Protein AF-A0A3B9XG10-F1 (afdb_monomer)

Mean predicted aligned error: 3.98 Å

Solvent-accessible surface area (backbone atoms only — not comparable to full-atom values): 8524 Å² total; per-residue (Å²): 134,93,74,54,72,66,58,52,51,75,68,26,67,68,54,54,48,49,50,50,50,55,39,51,52,56,42,61,73,16,66,81,44,79,60,75,44,70,68,37,80,90,28,43,64,61,37,55,49,51,52,52,51,45,19,61,77,70,73,48,65,68,95,56,102,75,54,67,68,88,48,22,30,43,57,23,36,33,29,57,26,66,18,25,39,74,56,84,62,37,74,81,67,71,42,75,77,29,35,63,30,68,70,59,49,40,51,51,54,56,51,70,70,45,98,58,94,75,71,55,97,89,60,62,62,72,63,61,57,53,52,49,52,54,50,53,56,63,58,31,76,86,48,94,107

Sequence (145 aa):
MSETVGSKNRHSTKFLGLVESLTTELLAAGDHLQGIQPPKPEFQGDFQSSLKDIAKFRGRPLFYDYIGTGVGNGPYVELEDGSVKLDLINGIGVHIMGHSHPVAVKGAIQGAASDIVMQGNLQPNEEYLEIQKVLSDLAGRNSRL

pLDDT: mean 95.08, std 4.19, range [64.94, 98.56]

Nearest PDB structures (foldseek):
  4dt0-assembly1_A  TM=2.390E-01  e=4.070E+00  Pyrococcus horikoshii OT3
  4yj6-assembly1_A  TM=2.914E-01  e=9.887E+00  bacterium CSBL00001

Secondary structure (DSSP, 8-state):
----HHHHHHT-HHHHHHHHHHHHHHHHHHTT--S-BPPPHHHHHHHHHHHHHHHHHHSS--SS---EEEEEEBTEEEETTS-EEE--SGGGGTTTT-BT-HHHHHHHHHHHTSS-S---TTS--THHHHHHHHHHHHHHTTS--

Radius of gyration: 19.8 Å; Cα contacts (8 Å, |Δi|>4): 137; chains: 1; bounding box: 51×34×54 Å

Structure (mmCIF, N/CA/C/O backbone):
data_AF-A0A3B9XG10-F1
#
_entry.id   AF-A0A3B9XG10-F1
#
loop_
_atom_site.group_PDB
_atom_site.id
_atom_site.type_symbol
_atom_site.label_atom_id
_atom_site.label_alt_id
_atom_site.label_comp_id
_atom_site.label_asym_id
_atom_site.label_entity_id
_atom_site.label_seq_id
_atom_site.pdbx_PDB_ins_code
_atom_site.Cartn_x
_atom_site.Cartn_y
_atom_site.Cartn_z
_atom_site.occupancy
_atom_site.B_iso_or_equiv
_atom_site.auth_seq_id
_atom_site.auth_comp_id
_atom_site.auth_asym_id
_atom_site.auth_atom_id
_atom_site.pdbx_PDB_model_num
ATOM 1 N N . MET A 1 1 ? 13.779 3.990 -33.143 1.00 64.94 1 MET A N 1
ATOM 2 C CA . MET A 1 1 ? 13.452 2.546 -33.083 1.00 64.94 1 MET A CA 1
ATOM 3 C C . MET A 1 1 ? 11.961 2.409 -32.811 1.00 64.94 1 MET A C 1
ATOM 5 O O . MET A 1 1 ? 11.392 3.326 -32.234 1.00 64.94 1 MET A O 1
ATOM 9 N N . SER A 1 2 ? 11.314 1.337 -33.262 1.00 81.44 2 SER A N 1
ATOM 10 C CA . SER A 1 2 ? 9.901 1.072 -32.958 1.00 81.44 2 SER A CA 1
ATOM 11 C C . SER A 1 2 ? 9.745 0.510 -31.542 1.00 81.44 2 SER A C 1
ATOM 13 O O . SER A 1 2 ? 10.443 -0.435 -31.192 1.00 81.44 2 SER A O 1
ATOM 15 N N . GLU A 1 3 ? 8.816 1.055 -30.756 1.00 90.44 3 GLU A N 1
ATOM 16 C CA . GLU A 1 3 ? 8.483 0.585 -29.401 1.00 90.44 3 GLU A CA 1
ATOM 17 C C . GLU A 1 3 ? 7.144 -0.164 -29.375 1.00 90.44 3 GLU A C 1
ATOM 19 O O . GLU A 1 3 ? 6.220 0.184 -30.121 1.00 90.44 3 GLU A O 1
ATOM 24 N N . THR A 1 4 ? 7.017 -1.154 -28.483 1.00 92.44 4 THR A N 1
ATOM 25 C CA . THR A 1 4 ? 5.739 -1.827 -28.194 1.00 92.44 4 THR A CA 1
ATOM 26 C C . THR A 1 4 ? 4.753 -0.864 -27.523 1.00 92.44 4 THR A C 1
ATOM 28 O O . THR A 1 4 ? 5.150 0.140 -26.930 1.00 92.44 4 THR A O 1
ATOM 31 N N . VAL A 1 5 ? 3.451 -1.167 -27.583 1.00 91.88 5 VAL A N 1
ATOM 32 C CA . VAL A 1 5 ? 2.416 -0.355 -26.909 1.00 91.88 5 VAL A CA 1
ATOM 33 C C . VAL A 1 5 ? 2.654 -0.302 -25.397 1.00 91.88 5 VAL A C 1
ATOM 35 O O . VAL A 1 5 ? 2.581 0.775 -24.811 1.00 91.88 5 VAL A O 1
ATOM 38 N N . GLY A 1 6 ? 3.016 -1.436 -24.786 1.00 89.06 6 GLY A N 1
ATOM 39 C CA . GLY A 1 6 ? 3.366 -1.505 -23.366 1.00 89.06 6 GLY A CA 1
ATOM 40 C C . GLY A 1 6 ? 4.554 -0.609 -23.012 1.00 89.06 6 GLY A C 1
ATOM 41 O O . GLY A 1 6 ? 4.458 0.184 -22.080 1.00 89.06 6 GLY A O 1
ATOM 42 N N . SER A 1 7 ? 5.630 -0.643 -23.808 1.00 89.38 7 SER A N 1
ATOM 43 C CA . SER A 1 7 ? 6.799 0.223 -23.595 1.00 89.38 7 SER A CA 1
ATOM 44 C C . SER A 1 7 ? 6.447 1.709 -23.696 1.00 89.38 7 SER A C 1
ATOM 46 O O . SER A 1 7 ? 6.781 2.486 -22.802 1.00 89.38 7 SER A O 1
ATOM 48 N N . LYS A 1 8 ? 5.671 2.105 -24.713 1.00 91.19 8 LYS A N 1
ATOM 49 C CA . LYS A 1 8 ? 5.180 3.488 -24.839 1.00 91.19 8 LYS A CA 1
ATOM 50 C C . LYS A 1 8 ? 4.352 3.920 -23.632 1.00 91.19 8 LYS A C 1
ATOM 52 O O . LYS A 1 8 ? 4.465 5.061 -23.193 1.00 91.19 8 LYS A O 1
ATOM 57 N N . ASN A 1 9 ? 3.513 3.028 -23.102 1.00 88.25 9 ASN A N 1
ATOM 58 C CA . ASN A 1 9 ? 2.681 3.339 -21.946 1.00 88.25 9 ASN A CA 1
ATOM 59 C C . ASN A 1 9 ? 3.514 3.494 -20.664 1.00 88.25 9 ASN A C 1
ATOM 61 O O . ASN A 1 9 ? 3.313 4.455 -19.927 1.00 88.25 9 ASN A O 1
ATOM 65 N N . ARG A 1 10 ? 4.502 2.620 -20.430 1.00 85.62 10 ARG A N 1
ATOM 66 C CA . ARG A 1 10 ? 5.398 2.721 -19.262 1.00 85.62 10 ARG A CA 1
ATOM 67 C C . ARG A 1 10 ? 6.219 4.009 -19.249 1.00 85.62 10 ARG A C 1
ATOM 69 O O . ARG A 1 10 ? 6.448 4.570 -18.184 1.00 85.62 10 ARG A O 1
ATOM 76 N N . HIS A 1 11 ? 6.613 4.504 -20.422 1.00 89.69 11 HIS A N 1
ATOM 77 C CA . HIS A 1 11 ? 7.344 5.768 -20.562 1.00 89.69 11 HIS A CA 1
ATOM 78 C C . HIS A 1 11 ? 6.432 6.985 -20.798 1.00 89.69 11 HIS A C 1
ATOM 80 O O . HIS A 1 11 ? 6.918 8.095 -21.017 1.00 89.69 11 HIS A O 1
ATOM 86 N N . SER A 1 12 ? 5.108 6.810 -20.758 1.00 94.31 12 SER A N 1
ATOM 87 C CA . SER A 1 12 ? 4.157 7.896 -20.986 1.00 94.31 12 SER A CA 1
ATOM 88 C C . SER A 1 12 ? 4.228 8.917 -19.855 1.00 94.31 12 SER A C 1
ATOM 90 O O . SER A 1 12 ? 3.837 8.642 -18.721 1.00 94.31 12 SER A O 1
ATOM 92 N N . THR A 1 13 ? 4.648 10.144 -20.175 1.00 96.75 13 THR A N 1
ATOM 93 C CA . THR A 1 13 ? 4.694 11.257 -19.212 1.00 96.75 13 THR A CA 1
ATOM 94 C C . THR A 1 13 ? 3.328 11.523 -18.585 1.00 96.75 13 THR A C 1
ATOM 96 O O . THR A 1 13 ? 3.244 11.833 -17.402 1.00 96.75 13 THR A O 1
ATOM 99 N N . LYS A 1 14 ? 2.242 11.355 -19.354 1.00 96.69 14 LYS A N 1
ATOM 100 C CA . LYS A 1 14 ? 0.878 11.517 -18.835 1.00 96.69 14 LYS A CA 1
ATOM 101 C C . LYS A 1 14 ? 0.548 10.447 -17.797 1.00 96.69 14 LYS A C 1
ATOM 103 O O . LYS A 1 14 ? 0.013 10.778 -16.746 1.00 96.69 14 LYS A O 1
ATOM 108 N N . PHE A 1 15 ? 0.856 9.183 -18.090 1.00 95.19 15 PHE A N 1
ATOM 109 C CA . PHE A 1 15 ? 0.605 8.082 -17.161 1.00 95.19 15 PHE A CA 1
ATOM 110 C C . PHE A 1 15 ? 1.419 8.256 -15.875 1.00 95.19 15 PHE A C 1
ATOM 112 O O . PHE A 1 15 ? 0.852 8.258 -14.787 1.00 95.19 15 PHE A O 1
ATOM 119 N N . LEU A 1 16 ? 2.725 8.502 -16.003 1.00 95.94 16 LEU A N 1
ATOM 120 C CA . LEU A 1 16 ? 3.610 8.722 -14.859 1.00 95.94 16 LEU A CA 1
ATOM 121 C C . LEU A 1 16 ? 3.195 9.944 -14.027 1.00 95.94 16 LEU A C 1
ATOM 123 O O . LEU A 1 16 ? 3.257 9.890 -12.803 1.00 95.94 16 LEU A O 1
ATOM 127 N N . GLY A 1 17 ? 2.720 11.014 -14.673 1.00 97.81 17 GLY A N 1
ATOM 128 C CA . GLY A 1 17 ? 2.172 12.183 -13.987 1.00 97.81 17 GLY A CA 1
ATOM 129 C C . GLY A 1 17 ? 0.923 11.862 -13.162 1.00 97.81 17 GLY A C 1
ATOM 130 O O . GLY A 1 17 ? 0.824 12.306 -12.025 1.00 97.81 17 GLY A O 1
ATOM 131 N N . LEU A 1 18 ? 0.003 11.043 -13.687 1.00 97.62 18 LEU A N 1
ATOM 132 C CA . LEU A 1 18 ? -1.190 10.607 -12.946 1.00 97.62 18 LEU A CA 1
ATOM 133 C C . LEU A 1 18 ? -0.833 9.730 -11.744 1.00 97.62 18 LEU A C 1
ATOM 135 O O . LEU A 1 18 ? -1.394 9.918 -10.668 1.00 97.62 18 LEU A O 1
ATOM 139 N N . VAL A 1 19 ? 0.116 8.805 -11.910 1.00 97.62 19 VAL A N 1
ATOM 140 C CA . VAL A 1 19 ? 0.633 7.985 -10.804 1.00 97.62 19 VAL A CA 1
ATOM 141 C C . VAL A 1 19 ? 1.210 8.875 -9.701 1.00 97.62 19 VAL A C 1
ATOM 143 O O . VAL A 1 19 ? 0.930 8.656 -8.523 1.00 97.62 19 VAL A O 1
ATOM 146 N N . GLU A 1 20 ? 1.987 9.894 -10.071 1.00 98.12 20 GLU A N 1
ATOM 147 C CA . GLU A 1 20 ? 2.567 10.839 -9.115 1.00 98.12 20 GLU A CA 1
ATOM 148 C C . GLU A 1 20 ? 1.488 11.652 -8.387 1.00 98.12 20 GLU A C 1
ATOM 150 O O . GLU A 1 20 ? 1.537 11.783 -7.164 1.00 98.12 20 GLU A O 1
ATOM 155 N N . SER A 1 21 ? 0.478 12.145 -9.114 1.00 98.25 21 SER A N 1
ATOM 156 C CA . SER A 1 21 ? -0.648 12.875 -8.520 1.00 98.25 21 SER A CA 1
ATOM 157 C C . SER A 1 21 ? -1.436 12.016 -7.532 1.00 98.25 21 SER A C 1
ATOM 159 O O . SER A 1 21 ? -1.695 12.468 -6.423 1.00 98.25 21 SER A O 1
ATOM 161 N N . LEU A 1 22 ? -1.764 10.769 -7.890 1.00 98.00 22 LEU A N 1
ATOM 162 C CA . LEU A 1 22 ? -2.456 9.838 -6.989 1.00 98.00 22 LEU A CA 1
ATOM 163 C C . LEU A 1 22 ? -1.616 9.503 -5.754 1.00 98.00 22 LEU A C 1
ATOM 165 O O . LEU A 1 22 ? -2.146 9.424 -4.650 1.00 98.00 22 LEU A O 1
ATOM 169 N N . THR A 1 23 ? -0.304 9.332 -5.938 1.00 98.12 23 THR A N 1
ATOM 170 C CA . THR A 1 23 ? 0.620 9.096 -4.823 1.00 98.12 23 THR A CA 1
ATOM 171 C C . THR A 1 23 ? 0.612 10.295 -3.879 1.00 98.12 23 THR A C 1
ATOM 173 O O . THR A 1 23 ? 0.405 10.121 -2.686 1.00 98.12 23 THR A O 1
ATOM 176 N N . THR A 1 24 ? 0.764 11.512 -4.407 1.00 98.06 24 THR A N 1
ATOM 177 C CA . THR A 1 24 ? 0.781 12.745 -3.604 1.00 98.06 24 THR A CA 1
ATOM 178 C C . THR A 1 24 ? -0.527 12.952 -2.844 1.00 98.06 24 THR A C 1
ATOM 180 O O . THR A 1 24 ? -0.486 13.295 -1.667 1.00 98.06 24 THR A O 1
ATOM 183 N N . GLU A 1 25 ? -1.672 12.699 -3.481 1.00 97.88 25 GLU A N 1
ATOM 184 C CA . GLU A 1 25 ? -2.986 12.807 -2.837 1.00 97.88 25 GLU A CA 1
ATOM 185 C C . GLU A 1 25 ? -3.108 11.857 -1.634 1.00 97.88 25 GLU A C 1
ATOM 187 O O . GLU A 1 25 ? -3.523 12.273 -0.554 1.00 97.88 25 GLU A O 1
ATOM 192 N N . LEU A 1 26 ? -2.687 10.594 -1.787 1.00 97.19 26 LEU A N 1
ATOM 193 C CA . LEU A 1 26 ? -2.729 9.621 -0.692 1.00 97.19 26 LEU A CA 1
ATOM 194 C C . LEU A 1 26 ? -1.798 10.009 0.466 1.00 97.19 26 LEU A C 1
ATOM 196 O O . LEU A 1 26 ? -2.180 9.876 1.628 1.00 97.19 26 LEU A O 1
ATOM 200 N N . LEU A 1 27 ? -0.588 10.492 0.162 1.00 97.25 27 LEU A N 1
ATOM 201 C CA . LEU A 1 27 ? 0.345 10.965 1.190 1.00 97.25 27 LEU A CA 1
ATOM 202 C C . LEU A 1 27 ? -0.253 12.143 1.965 1.00 97.25 27 LEU A C 1
ATOM 204 O O . LEU A 1 27 ? -0.323 12.098 3.191 1.00 97.25 27 LEU A O 1
ATOM 208 N N . ALA A 1 28 ? -0.777 13.141 1.248 1.00 97.81 28 ALA A N 1
ATOM 209 C CA . ALA A 1 28 ? -1.401 14.316 1.846 1.00 97.81 28 ALA A CA 1
ATOM 210 C C . ALA A 1 28 ? -2.600 13.948 2.738 1.00 97.81 28 ALA A C 1
ATOM 212 O O . ALA A 1 28 ? -2.775 14.534 3.809 1.00 97.81 28 ALA A O 1
ATOM 213 N N . ALA A 1 29 ? -3.393 12.943 2.348 1.00 96.69 29 ALA A N 1
ATOM 214 C CA . ALA A 1 29 ? -4.487 12.434 3.173 1.00 96.69 29 ALA A CA 1
ATOM 215 C C . ALA A 1 29 ? -3.994 11.884 4.527 1.00 96.69 29 ALA A C 1
ATOM 217 O O . ALA A 1 29 ? -4.666 12.067 5.542 1.00 96.69 29 ALA A O 1
ATOM 218 N N . GLY A 1 30 ? -2.810 11.262 4.567 1.00 96.69 30 GLY A N 1
ATOM 219 C CA . GLY A 1 30 ? -2.212 10.676 5.772 1.00 96.69 30 GLY A CA 1
ATOM 220 C C . GLY A 1 30 ? -1.279 11.595 6.573 1.00 96.69 30 GLY A C 1
ATOM 221 O O . GLY A 1 30 ? -0.917 11.254 7.700 1.00 96.69 30 GLY A O 1
ATOM 222 N N . ASP A 1 31 ? -0.897 12.766 6.055 1.00 96.31 31 ASP A N 1
ATOM 223 C CA . ASP A 1 31 ? 0.152 13.622 6.645 1.00 96.31 31 ASP A CA 1
ATOM 224 C C . ASP A 1 31 ? -0.112 14.024 8.103 1.00 96.31 31 ASP A C 1
ATOM 226 O O . ASP A 1 31 ? 0.819 14.194 8.895 1.00 96.31 31 ASP A O 1
ATOM 230 N N . HIS A 1 32 ? -1.383 14.146 8.481 1.00 95.56 32 HIS A N 1
ATOM 231 C CA . HIS A 1 32 ? -1.808 14.537 9.823 1.00 95.56 32 HIS A CA 1
ATOM 232 C C . HIS A 1 32 ? -1.780 13.384 10.850 1.00 95.56 32 HIS A C 1
ATOM 234 O O . HIS A 1 32 ? -1.902 13.623 12.054 1.00 95.56 32 HIS A O 1
ATOM 240 N N . LEU A 1 33 ? -1.584 12.136 10.410 1.00 97.69 33 LEU A N 1
ATOM 241 C CA . LEU A 1 33 ? -1.565 10.934 11.250 1.00 97.69 33 LEU A CA 1
ATOM 242 C C . LEU A 1 33 ? -0.200 10.748 11.941 1.00 97.69 33 LEU A C 1
ATOM 244 O O . LEU A 1 33 ? 0.510 9.778 11.705 1.00 97.69 33 LEU A O 1
ATOM 248 N N . GLN A 1 34 ? 0.196 11.699 12.792 1.00 96.81 34 GLN A N 1
ATOM 249 C CA . GLN A 1 34 ? 1.551 11.761 13.377 1.00 96.81 34 GLN A CA 1
ATOM 250 C C . GLN A 1 34 ? 1.653 11.212 14.810 1.00 96.81 34 GLN A C 1
ATOM 252 O O . GLN A 1 34 ? 2.691 11.338 15.462 1.00 96.81 34 GLN A O 1
ATOM 257 N N . GLY A 1 35 ? 0.578 10.622 15.330 1.00 97.75 35 GLY A N 1
ATOM 258 C CA . GLY A 1 35 ? 0.520 10.148 16.706 1.00 97.75 35 GLY A CA 1
ATOM 259 C C . GLY A 1 35 ? -0.731 9.333 16.993 1.00 97.75 35 GLY A C 1
ATOM 260 O O . GLY A 1 35 ? -1.700 9.374 16.240 1.00 97.75 35 GLY A O 1
ATOM 261 N N . ILE A 1 36 ? -0.704 8.603 18.107 1.00 98.38 36 ILE A N 1
ATOM 262 C CA . ILE A 1 36 ? -1.835 7.791 18.568 1.00 98.38 36 ILE A CA 1
ATOM 263 C C . ILE A 1 36 ? -3.015 8.702 18.923 1.00 98.38 36 ILE A C 1
ATOM 265 O O . ILE A 1 36 ? -2.848 9.692 19.635 1.00 98.38 36 ILE A O 1
ATOM 269 N N . GLN A 1 37 ? -4.212 8.329 18.475 1.00 98.19 37 GLN A N 1
ATOM 270 C CA . GLN A 1 37 ? -5.457 9.046 18.752 1.00 98.19 37 GLN A CA 1
ATOM 271 C C . GLN A 1 37 ? -6.542 8.074 19.236 1.00 98.19 37 GLN A C 1
ATOM 273 O O . GLN A 1 37 ? -6.562 6.914 18.808 1.00 98.19 37 GLN A O 1
ATOM 278 N N . PRO A 1 38 ? -7.442 8.506 20.137 1.00 98.12 38 PRO A N 1
ATOM 279 C CA . PRO A 1 38 ? -8.568 7.685 20.562 1.00 98.12 38 PRO A CA 1
ATOM 280 C C . PRO A 1 38 ? -9.617 7.541 19.442 1.00 98.12 38 PRO A C 1
ATOM 282 O O . PRO A 1 38 ? -9.633 8.348 18.514 1.00 98.12 38 PRO A O 1
ATOM 285 N N . PRO A 1 39 ? -10.512 6.542 19.534 1.00 98.25 39 PRO A N 1
ATOM 286 C CA . PRO A 1 39 ? -11.666 6.418 18.641 1.00 98.25 39 PRO A CA 1
ATOM 287 C C . PRO A 1 39 ? -12.588 7.634 18.707 1.00 98.25 39 PRO A C 1
ATOM 289 O O . PRO A 1 39 ? -12.829 8.180 19.789 1.00 98.25 39 PRO A O 1
ATOM 292 N N . LYS A 1 40 ? -13.163 8.010 17.566 1.00 98.12 40 LYS A N 1
ATOM 293 C CA . LYS A 1 40 ? -14.086 9.143 17.454 1.00 98.12 40 LYS A CA 1
ATOM 294 C C . LYS A 1 40 ? -15.533 8.658 17.639 1.00 98.12 40 LYS A C 1
ATOM 296 O O . LYS A 1 40 ? -15.918 7.682 16.990 1.00 98.12 40 LYS A O 1
ATOM 301 N N . PRO A 1 41 ? -16.337 9.257 18.542 1.00 98.12 41 PRO A N 1
ATOM 302 C CA . PRO A 1 41 ? -17.681 8.764 18.871 1.00 98.12 41 PRO A CA 1
ATOM 303 C C . PRO A 1 41 ? -18.598 8.544 17.663 1.00 98.12 41 PRO A C 1
ATOM 305 O O . PRO A 1 41 ? -19.373 7.590 17.653 1.00 98.12 41 PRO A O 1
ATOM 308 N N . GLU A 1 42 ? -18.484 9.393 16.644 1.00 98.06 42 GLU A N 1
ATOM 309 C CA . GLU A 1 42 ? -19.276 9.349 15.416 1.00 98.06 42 GLU A CA 1
ATOM 310 C C . GLU A 1 42 ? -19.043 8.093 14.561 1.00 98.06 42 GLU A C 1
ATOM 312 O O . GLU A 1 42 ? -19.950 7.705 13.833 1.00 98.06 42 GLU A O 1
ATOM 317 N N . PHE A 1 43 ? -17.890 7.422 14.684 1.00 98.31 43 PHE A N 1
ATOM 318 C CA . PHE A 1 43 ? -17.545 6.242 13.875 1.00 98.31 43 PHE A CA 1
ATOM 319 C C . PHE A 1 43 ? -17.637 4.915 14.644 1.00 98.31 43 PHE A C 1
ATOM 321 O O . PHE A 1 43 ? -17.681 3.837 14.051 1.00 98.31 43 PHE A O 1
ATOM 328 N N . GLN A 1 44 ? -17.713 4.958 15.978 1.00 97.81 44 GLN A N 1
ATOM 329 C CA . GLN A 1 44 ? -17.698 3.746 16.808 1.00 97.81 44 GLN A CA 1
ATOM 330 C C . GLN A 1 44 ? -18.884 2.810 16.540 1.00 97.81 44 GLN A C 1
ATOM 332 O O . GLN A 1 44 ? -18.722 1.591 16.596 1.00 97.81 44 GLN A O 1
ATOM 337 N N . GLY A 1 45 ? -20.072 3.354 16.257 1.00 98.12 45 GLY A N 1
ATOM 338 C CA . GLY A 1 45 ? -21.263 2.548 15.972 1.00 98.12 45 GLY A CA 1
ATOM 339 C C . GLY A 1 45 ? -21.079 1.657 14.741 1.00 98.12 45 GLY A C 1
ATOM 340 O O . GLY A 1 45 ? -21.252 0.436 14.825 1.00 98.12 45 GLY A O 1
ATOM 341 N N . ASP A 1 46 ? -20.654 2.261 13.632 1.00 98.25 46 ASP A N 1
ATOM 342 C CA . ASP A 1 46 ? -20.433 1.579 12.352 1.00 98.25 46 ASP A CA 1
ATOM 343 C C . ASP A 1 46 ? -19.251 0.607 12.425 1.00 98.25 46 ASP A C 1
ATOM 345 O O . ASP A 1 46 ? -19.328 -0.522 11.924 1.00 98.25 46 ASP A O 1
ATOM 349 N N . PHE A 1 47 ? -18.194 0.982 13.149 1.00 98.44 47 PHE A N 1
ATOM 350 C CA . PHE A 1 47 ? -17.057 0.108 13.419 1.00 98.44 47 PHE A CA 1
ATOM 351 C C . PHE A 1 47 ? -17.468 -1.165 14.173 1.00 98.44 47 PHE A C 1
ATOM 353 O O . PHE A 1 47 ? -17.135 -2.281 13.768 1.00 98.44 47 PHE A O 1
ATOM 360 N N . GLN A 1 48 ? -18.260 -1.023 15.241 1.00 98.38 48 GLN A N 1
ATOM 361 C CA . GLN A 1 48 ? -18.764 -2.164 16.011 1.00 98.38 48 GLN A CA 1
ATOM 362 C C . GLN A 1 48 ? -19.726 -3.036 15.198 1.00 98.38 48 GLN A C 1
ATOM 364 O O . GLN A 1 48 ? -19.743 -4.258 15.372 1.00 98.38 48 GLN A O 1
ATOM 369 N N . SER A 1 49 ? -20.518 -2.441 14.301 1.00 98.56 49 SER A N 1
ATOM 370 C CA . SER A 1 49 ? -21.340 -3.205 13.357 1.00 98.56 49 SER A CA 1
ATOM 371 C C . SER A 1 49 ? -20.464 -4.033 12.415 1.00 98.56 49 SER A C 1
ATOM 373 O O . SER A 1 49 ? -20.667 -5.241 12.289 1.00 98.56 49 SER A O 1
ATOM 375 N N . SER A 1 50 ? -19.427 -3.420 11.845 1.00 98.50 50 SER A N 1
ATOM 376 C CA . SER A 1 50 ? -18.490 -4.077 10.929 1.00 98.50 50 SER A CA 1
ATOM 377 C C . SER A 1 50 ? -17.749 -5.245 11.587 1.00 98.50 50 SER A C 1
ATOM 379 O O . SER A 1 50 ? -17.647 -6.322 11.002 1.00 98.50 50 SER A O 1
ATOM 381 N N . LEU A 1 51 ? -17.300 -5.097 12.838 1.00 98.56 51 LEU A N 1
ATOM 382 C CA . LEU A 1 51 ? -16.669 -6.191 13.590 1.00 98.56 51 L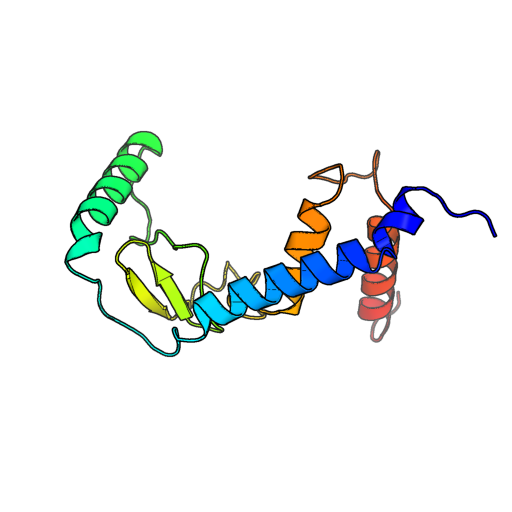EU A CA 1
ATOM 383 C C . LEU A 1 51 ? -17.617 -7.376 13.821 1.00 98.56 51 LEU A C 1
ATOM 385 O O . LEU A 1 51 ? -17.201 -8.533 13.700 1.00 98.56 51 LEU A O 1
ATOM 389 N N . LYS A 1 52 ? -18.896 -7.109 14.120 1.00 98.56 52 LYS A N 1
ATOM 390 C CA . LYS A 1 52 ? -19.920 -8.158 14.270 1.00 98.56 52 LYS A CA 1
ATOM 391 C C . LYS A 1 52 ? -20.174 -8.881 12.953 1.00 98.56 52 LYS A C 1
ATOM 393 O O . LYS A 1 52 ? -20.244 -10.111 12.950 1.00 98.56 52 LYS A O 1
ATOM 398 N N . ASP A 1 53 ? -20.270 -8.142 11.852 1.00 98.56 53 ASP A N 1
ATOM 399 C CA . ASP A 1 53 ? -20.447 -8.725 10.523 1.00 98.56 53 ASP A CA 1
ATOM 400 C C . ASP A 1 53 ? -19.239 -9.576 10.126 1.00 98.56 53 ASP A C 1
ATOM 402 O O . ASP A 1 53 ? -19.412 -10.722 9.703 1.00 98.56 53 ASP A O 1
ATOM 406 N N . ILE A 1 54 ? -18.014 -9.097 10.366 1.00 98.31 54 ILE A N 1
ATOM 407 C CA . ILE A 1 54 ? -16.798 -9.894 10.163 1.00 98.31 54 ILE A CA 1
ATOM 408 C C . ILE A 1 54 ? -16.854 -11.169 11.005 1.00 98.31 54 ILE A C 1
ATOM 410 O O . ILE A 1 54 ? -16.637 -12.254 10.468 1.00 98.31 54 ILE A O 1
ATOM 414 N N . ALA A 1 55 ? -17.178 -11.080 12.298 1.00 98.44 55 ALA A N 1
ATOM 415 C CA . ALA A 1 55 ? -17.261 -12.254 13.163 1.00 98.44 55 ALA A CA 1
ATOM 416 C C . ALA A 1 55 ? -18.294 -13.275 12.658 1.00 98.44 55 ALA A C 1
ATOM 418 O O . ALA A 1 55 ? -18.020 -14.477 12.654 1.00 98.44 55 ALA A O 1
ATOM 419 N N . LYS A 1 56 ? -19.449 -12.797 12.180 1.00 98.44 56 LYS A N 1
ATOM 420 C CA . LYS A 1 56 ? -20.518 -13.618 11.606 1.00 98.44 56 LYS A CA 1
ATOM 421 C C . LYS A 1 56 ? -20.082 -14.305 10.312 1.00 98.44 56 LYS A C 1
ATOM 423 O O . LYS A 1 56 ? -20.178 -15.525 10.219 1.00 98.44 56 LYS A O 1
ATOM 428 N N . PHE A 1 57 ? -19.607 -13.550 9.321 1.00 98.38 57 PHE A N 1
ATOM 429 C CA . PHE A 1 57 ? -19.304 -14.087 7.988 1.00 98.38 57 PHE A CA 1
ATOM 430 C C . PHE A 1 57 ? -17.995 -14.880 7.941 1.00 98.38 57 PHE A C 1
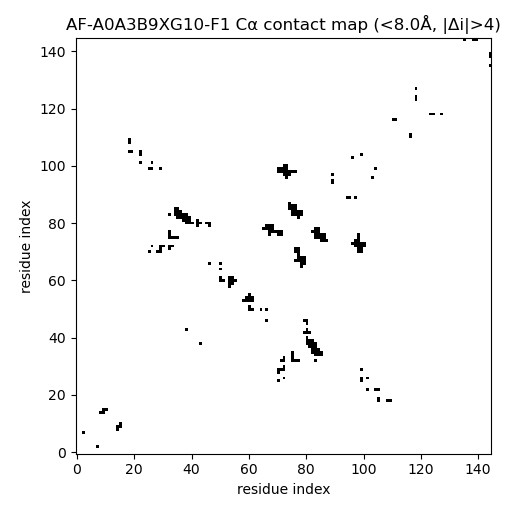ATOM 432 O O . PHE A 1 57 ? -17.894 -15.856 7.203 1.00 98.38 57 PHE A O 1
ATOM 439 N N . ARG A 1 58 ? -17.007 -14.516 8.764 1.00 97.50 58 ARG A N 1
ATOM 440 C CA . ARG A 1 58 ? -15.752 -15.268 8.918 1.00 97.50 58 ARG A CA 1
ATOM 441 C C . ARG A 1 58 ? -15.894 -16.474 9.858 1.00 97.50 58 ARG A C 1
ATOM 443 O O . ARG A 1 58 ? -14.995 -17.310 9.912 1.00 97.50 58 ARG A O 1
ATOM 450 N N . GLY A 1 59 ? -16.982 -16.548 10.629 1.00 98.31 59 GLY A N 1
ATOM 451 C CA . GLY A 1 59 ? -17.256 -17.596 11.620 1.00 98.31 59 GLY A CA 1
ATOM 452 C C . GLY A 1 59 ? -16.527 -17.435 12.961 1.00 98.31 59 GLY A C 1
ATOM 453 O O . GLY A 1 59 ? -16.688 -18.273 13.845 1.00 98.31 59 GLY A O 1
ATOM 454 N N . ARG A 1 60 ? -15.710 -16.386 13.126 1.00 97.81 60 ARG A N 1
ATOM 455 C CA . ARG A 1 60 ? -15.049 -16.008 14.387 1.00 97.81 60 ARG A CA 1
ATOM 456 C C . ARG A 1 60 ? -14.556 -14.553 14.317 1.00 97.81 60 ARG A C 1
ATOM 458 O O . ARG A 1 60 ? -14.210 -14.102 13.216 1.00 97.81 60 ARG A O 1
ATOM 465 N N . PRO A 1 61 ? -14.451 -13.840 15.453 1.00 98.12 61 PRO A N 1
ATOM 466 C CA . PRO A 1 61 ? -13.944 -12.468 15.484 1.00 98.12 61 PRO A CA 1
ATOM 467 C C . PRO A 1 61 ? -12.484 -12.366 15.019 1.00 98.12 61 PRO A C 1
ATOM 469 O O . PRO A 1 61 ? -11.763 -13.368 14.889 1.00 98.12 61 PRO A O 1
ATOM 472 N N . LEU A 1 62 ? -12.055 -11.137 14.732 1.00 97.00 62 LEU A N 1
ATOM 473 C CA . LEU A 1 62 ? -10.646 -10.828 14.511 1.00 97.00 62 LEU A CA 1
ATOM 474 C C . LEU A 1 62 ? -9.850 -11.029 15.810 1.00 97.00 62 LEU A C 1
ATOM 476 O O . LEU A 1 62 ? -10.413 -11.067 16.899 1.00 97.00 62 LEU A O 1
ATOM 480 N N . PHE A 1 63 ? -8.533 -11.209 15.686 1.00 95.94 63 PHE A N 1
ATOM 481 C CA . PHE A 1 63 ? -7.666 -11.314 16.864 1.00 95.94 63 PHE A CA 1
ATOM 482 C C . PHE A 1 63 ? -7.517 -9.960 17.569 1.00 95.94 63 PHE A C 1
ATOM 484 O O . PHE A 1 63 ? -7.580 -9.884 18.791 1.00 95.94 63 PHE A O 1
ATOM 491 N N . TYR A 1 64 ? -7.361 -8.902 16.773 1.00 96.00 64 TYR A N 1
ATOM 492 C CA . TYR A 1 64 ? -7.490 -7.515 17.195 1.00 96.00 64 TYR A CA 1
ATOM 493 C C . TYR A 1 64 ? -8.695 -6.911 16.491 1.00 96.00 64 TYR A C 1
ATOM 495 O O . TYR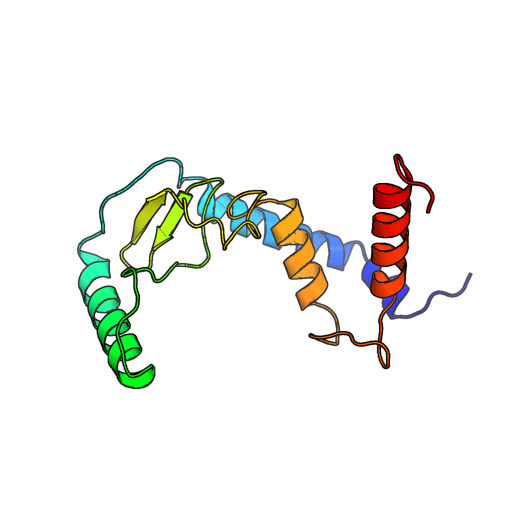 A 1 64 ? -8.912 -7.202 15.314 1.00 96.00 64 TYR A O 1
ATOM 503 N N . ASP A 1 65 ? -9.420 -6.035 17.176 1.00 96.56 65 ASP A N 1
ATOM 504 C CA . ASP A 1 65 ? -10.456 -5.193 16.578 1.00 96.56 65 ASP A CA 1
ATOM 505 C C . ASP A 1 65 ? -9.788 -4.148 15.677 1.00 96.56 65 ASP A C 1
ATOM 507 O O . ASP A 1 65 ? -9.559 -3.003 16.055 1.00 96.56 65 ASP A O 1
ATOM 511 N N . TYR A 1 66 ? -9.367 -4.605 14.503 1.00 96.38 66 TYR A N 1
ATOM 512 C CA . TYR A 1 66 ? -8.528 -3.876 13.568 1.00 96.38 66 TYR A CA 1
ATOM 513 C C . TYR A 1 66 ? -9.186 -3.930 12.193 1.00 96.38 66 TYR A C 1
ATOM 515 O O . TYR A 1 66 ? -9.141 -4.950 11.504 1.00 96.38 66 TYR A O 1
ATOM 523 N N . ILE A 1 67 ? -9.800 -2.817 11.807 1.00 97.81 67 ILE A N 1
ATOM 524 C CA . 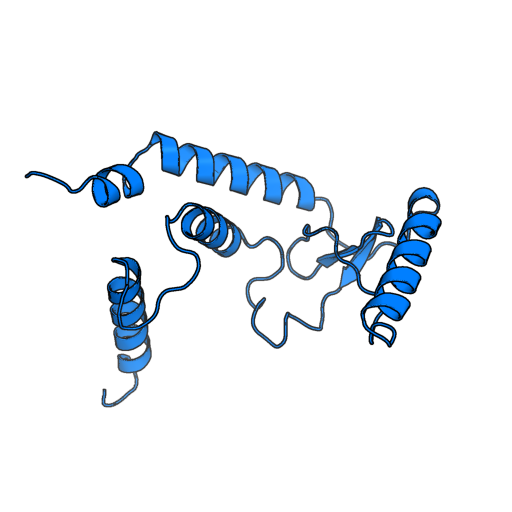ILE A 1 67 ? -10.270 -2.566 10.446 1.00 97.81 67 ILE A CA 1
ATOM 525 C C . ILE A 1 67 ? -9.640 -1.233 10.056 1.00 97.81 67 ILE A C 1
ATOM 527 O O . ILE A 1 67 ? -9.998 -0.209 10.628 1.00 97.81 67 ILE A O 1
ATOM 531 N N . GLY A 1 68 ? -8.622 -1.269 9.198 1.00 97.12 68 GLY A N 1
ATOM 532 C CA . GLY A 1 68 ? -7.903 -0.071 8.762 1.00 97.12 68 GLY A CA 1
ATOM 533 C C . GLY A 1 68 ? -8.655 0.674 7.662 1.00 97.12 68 GLY A C 1
ATOM 534 O O . GLY A 1 68 ? -9.298 0.025 6.840 1.00 97.12 68 GLY A O 1
ATOM 535 N N . THR A 1 69 ? -8.496 1.998 7.599 1.00 97.31 69 THR A N 1
ATOM 536 C CA . THR A 1 69 ? -9.095 2.844 6.541 1.00 97.31 69 THR A CA 1
ATOM 537 C C . THR A 1 69 ? -8.377 2.737 5.196 1.00 97.31 69 THR A C 1
ATOM 539 O O . THR A 1 69 ? -8.842 3.235 4.174 1.00 97.31 69 THR A O 1
ATOM 542 N N . GLY A 1 70 ? -7.207 2.093 5.190 1.00 95.38 70 GLY A N 1
ATOM 543 C CA . GLY A 1 70 ? -6.295 2.073 4.048 1.00 95.38 70 GLY A CA 1
ATOM 544 C C . GLY A 1 70 ? -5.347 3.273 4.003 1.00 95.38 70 GLY A C 1
ATOM 545 O O . GLY A 1 70 ? -4.511 3.333 3.103 1.00 95.38 70 GLY A O 1
ATOM 546 N N . VAL A 1 71 ? -5.425 4.186 4.979 1.00 96.69 71 VAL A N 1
ATOM 547 C CA . VAL A 1 71 ? -4.516 5.328 5.118 1.00 96.69 71 VAL A CA 1
ATOM 548 C C . VAL A 1 71 ? -3.710 5.213 6.413 1.00 96.69 71 VAL A C 1
ATOM 550 O O . VAL A 1 71 ? -4.204 4.853 7.483 1.00 96.69 71 VAL A O 1
ATOM 553 N N . GLY A 1 72 ? -2.426 5.527 6.309 1.00 96.75 72 GLY A N 1
ATOM 554 C CA . GLY A 1 72 ? -1.513 5.624 7.439 1.00 96.75 72 GLY A CA 1
ATOM 555 C C . GLY A 1 72 ? -0.334 6.532 7.111 1.00 96.75 72 GLY A C 1
ATOM 556 O O . GLY A 1 72 ? -0.251 7.082 6.012 1.00 96.75 72 GLY A O 1
ATOM 557 N N . ASN A 1 73 ? 0.579 6.688 8.063 1.00 97.62 73 ASN A N 1
ATOM 558 C CA . ASN A 1 73 ? 1.781 7.498 7.904 1.00 97.62 73 ASN A CA 1
ATOM 559 C C . ASN A 1 73 ? 2.923 6.934 8.756 1.00 97.62 73 ASN A C 1
ATOM 561 O O . ASN A 1 73 ? 2.892 6.986 9.990 1.00 97.62 73 ASN A O 1
ATOM 565 N N . GLY A 1 74 ? 3.931 6.359 8.097 1.00 96.44 74 GLY A N 1
ATOM 566 C CA . GLY A 1 74 ? 5.072 5.751 8.773 1.00 96.44 74 GLY A CA 1
ATOM 567 C C . GLY A 1 74 ? 4.621 4.605 9.690 1.00 96.44 74 GLY A C 1
ATOM 568 O O . GLY A 1 74 ? 4.074 3.620 9.195 1.00 96.44 74 GLY A O 1
ATOM 569 N N . PRO A 1 75 ? 4.835 4.678 11.015 1.00 96.75 75 PRO A N 1
ATOM 570 C CA . PRO A 1 75 ? 4.409 3.625 11.933 1.00 96.75 75 PRO A CA 1
ATOM 571 C C . PRO A 1 75 ? 2.937 3.748 12.364 1.00 96.75 75 PRO A C 1
ATOM 573 O O . PRO A 1 75 ? 2.465 2.918 13.141 1.00 96.75 75 PRO A O 1
ATOM 576 N N . TYR A 1 76 ? 2.222 4.787 11.926 1.00 98.00 76 TYR A N 1
ATOM 577 C CA . TYR A 1 76 ? 0.847 5.053 12.335 1.00 98.00 76 TYR A CA 1
ATOM 578 C C . TYR A 1 76 ? -0.157 4.582 11.288 1.00 98.00 76 TYR A C 1
ATOM 580 O O . TYR A 1 76 ? 0.059 4.747 10.089 1.00 98.00 76 TYR A O 1
ATOM 588 N N . VAL A 1 77 ? -1.278 4.040 11.755 1.00 97.50 77 VAL A N 1
ATOM 589 C CA . VAL A 1 77 ? -2.389 3.590 10.910 1.00 97.50 77 VAL A CA 1
ATOM 5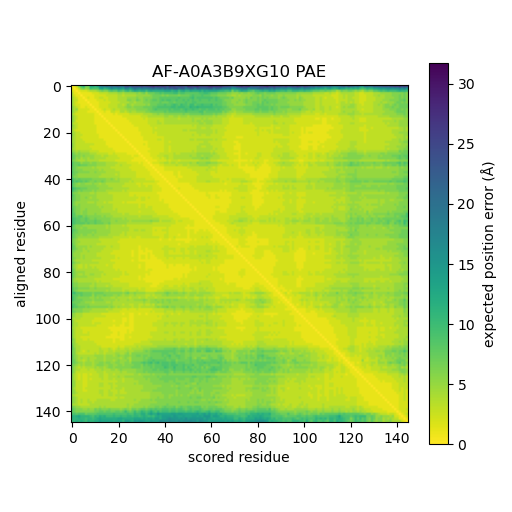90 C C . VAL A 1 77 ? -3.714 4.077 11.474 1.00 97.50 77 VAL A C 1
ATOM 592 O O . VAL A 1 77 ? -3.931 4.013 12.688 1.00 97.50 77 VAL A O 1
ATOM 595 N N . GLU A 1 78 ? -4.585 4.572 10.599 1.00 98.31 78 GLU A N 1
ATOM 596 C CA . GLU A 1 78 ? -5.949 4.946 10.955 1.00 98.31 78 GLU A CA 1
ATOM 597 C C . GLU A 1 78 ? -6.886 3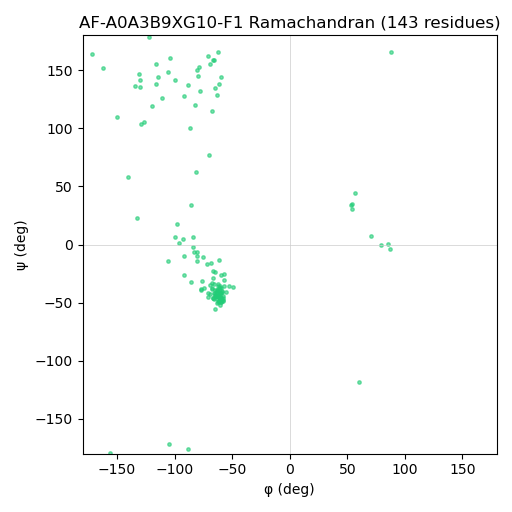.737 10.821 1.00 98.31 78 GLU A C 1
ATOM 599 O O . GLU A 1 78 ? -6.793 2.942 9.880 1.00 98.31 78 GLU A O 1
ATOM 604 N N . LEU A 1 79 ? -7.777 3.582 11.797 1.00 98.44 79 LEU A N 1
ATOM 605 C CA . LEU A 1 79 ? -8.830 2.574 11.792 1.00 98.44 79 LEU A CA 1
ATOM 606 C C . LEU A 1 79 ? -10.186 3.200 11.463 1.00 98.44 79 LEU A C 1
ATOM 608 O O . LEU A 1 79 ? -10.391 4.395 11.640 1.00 98.44 79 LEU A O 1
ATOM 612 N N . GLU A 1 80 ? -11.131 2.369 11.038 1.00 98.44 80 GLU A N 1
ATOM 613 C CA . GLU A 1 80 ? -12.498 2.764 10.672 1.00 98.44 80 GLU A CA 1
ATOM 614 C C . GLU A 1 80 ? -13.296 3.395 11.833 1.00 98.44 80 GLU A C 1
ATOM 616 O O . GLU A 1 80 ? -14.313 4.032 11.600 1.00 98.44 80 GLU A O 1
ATOM 621 N N . ASP A 1 81 ? -12.839 3.288 13.089 1.00 98.38 81 ASP A N 1
ATOM 622 C CA . ASP A 1 81 ? -13.384 4.060 14.222 1.00 98.38 81 ASP A CA 1
ATOM 623 C C . ASP A 1 81 ? -12.783 5.480 14.351 1.00 98.38 81 ASP A C 1
ATOM 625 O O . ASP A 1 81 ? -13.018 6.183 15.341 1.00 98.38 81 ASP A O 1
ATOM 629 N N . GLY A 1 82 ? -11.971 5.896 13.375 1.00 98.06 82 GLY A N 1
ATOM 630 C CA . GLY A 1 82 ? -11.234 7.157 13.324 1.00 98.06 82 GLY A CA 1
ATOM 631 C C . GLY A 1 82 ? -10.071 7.261 14.309 1.00 98.06 82 GLY A C 1
ATOM 632 O O . GLY A 1 82 ? -9.509 8.347 14.467 1.00 98.06 82 GLY A O 1
ATOM 633 N N . SER A 1 83 ? -9.732 6.178 15.015 1.00 98.38 83 SER A N 1
ATOM 634 C CA . SER A 1 83 ? -8.564 6.150 15.888 1.00 98.38 83 SER A CA 1
ATOM 635 C C . SER A 1 83 ? -7.277 5.961 15.095 1.00 98.38 83 SER A C 1
ATOM 637 O O . SER A 1 83 ? -7.256 5.314 14.052 1.00 98.38 83 SER A O 1
ATOM 639 N N . VAL A 1 84 ? -6.173 6.470 15.641 1.00 98.56 84 VAL A N 1
ATOM 640 C CA . VAL A 1 84 ? -4.834 6.257 15.081 1.00 98.56 84 VAL A CA 1
ATOM 641 C C . VAL A 1 84 ? -4.050 5.364 16.025 1.00 98.56 84 VAL A C 1
ATOM 643 O O . VAL A 1 84 ? -3.953 5.653 17.221 1.00 98.56 84 VAL A O 1
ATOM 646 N N . LYS A 1 85 ? -3.499 4.267 15.508 1.00 98.00 85 LYS A N 1
ATOM 647 C CA . LYS A 1 85 ? -2.729 3.281 16.277 1.00 98.00 85 LYS A CA 1
ATOM 648 C C . LYS A 1 85 ? -1.284 3.228 15.801 1.00 98.00 85 LYS A C 1
ATOM 650 O O . LYS A 1 85 ? -0.992 3.540 14.652 1.00 98.00 85 LYS A O 1
ATOM 655 N N . LEU A 1 86 ? -0.393 2.786 16.686 1.00 97.12 86 LEU A N 1
ATOM 656 C CA . LEU A 1 86 ? 0.964 2.389 16.317 1.00 97.12 86 LEU A CA 1
ATOM 657 C C . LEU A 1 86 ? 0.935 0.944 15.798 1.00 97.12 86 LEU A C 1
ATOM 659 O O . LEU A 1 86 ? 0.535 0.038 16.534 1.00 97.12 86 LEU A O 1
ATOM 663 N N . ASP A 1 87 ? 1.350 0.722 14.553 1.00 96.31 87 ASP A N 1
ATOM 664 C CA . ASP A 1 87 ? 1.399 -0.608 13.948 1.00 96.31 87 ASP A CA 1
ATOM 665 C C . ASP A 1 87 ? 2.722 -1.315 14.273 1.00 96.31 87 ASP A C 1
ATOM 667 O O . ASP A 1 87 ? 3.755 -1.093 13.642 1.00 96.31 87 ASP A O 1
ATOM 671 N N . LEU A 1 88 ? 2.667 -2.207 15.262 1.00 95.25 88 LEU A N 1
ATOM 672 C CA . LEU A 1 88 ? 3.766 -3.115 15.606 1.00 95.25 88 LEU A CA 1
ATOM 673 C C . LEU A 1 88 ? 3.616 -4.510 14.972 1.00 95.25 88 LEU A C 1
ATOM 675 O O . LEU A 1 88 ? 4.458 -5.377 15.198 1.00 95.25 88 LEU A O 1
ATOM 679 N N . ILE A 1 89 ? 2.558 -4.742 14.188 1.00 94.88 89 ILE A N 1
ATOM 680 C CA . ILE A 1 89 ? 2.364 -5.969 13.404 1.00 94.88 89 ILE A CA 1
ATOM 681 C C . ILE A 1 89 ? 3.258 -5.912 12.164 1.00 94.88 89 ILE A C 1
ATOM 683 O O . ILE A 1 89 ? 3.846 -6.927 11.778 1.00 94.88 89 ILE A O 1
ATOM 687 N N . ASN A 1 90 ? 3.369 -4.727 11.548 1.00 89.62 90 ASN A N 1
ATOM 688 C CA . ASN A 1 90 ? 4.239 -4.454 10.400 1.00 89.62 90 ASN A CA 1
ATOM 689 C C . ASN A 1 90 ? 3.998 -5.432 9.227 1.00 89.62 90 ASN A C 1
ATOM 691 O O . ASN A 1 90 ? 4.921 -5.840 8.521 1.00 89.62 90 ASN A O 1
ATOM 695 N N . GLY A 1 91 ? 2.760 -5.915 9.077 1.00 90.06 91 GLY A N 1
ATOM 696 C CA . GLY A 1 91 ? 2.414 -6.934 8.081 1.00 90.06 91 GLY A CA 1
ATOM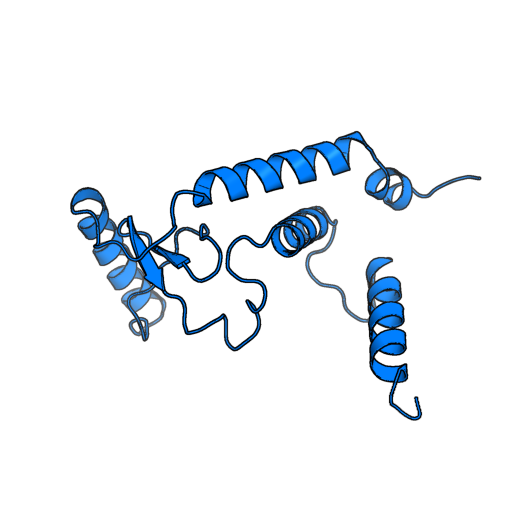 697 C C . GLY A 1 91 ? 3.298 -8.189 8.142 1.00 90.06 91 GLY A C 1
ATOM 698 O O . GLY A 1 91 ? 3.620 -8.747 7.099 1.00 90.06 91 GLY A O 1
ATOM 699 N N . ILE A 1 92 ? 3.757 -8.600 9.332 1.00 94.75 92 ILE A N 1
ATOM 700 C CA . ILE A 1 92 ? 4.732 -9.695 9.509 1.00 94.75 92 ILE A CA 1
ATOM 701 C C . ILE A 1 92 ? 6.029 -9.424 8.716 1.00 94.75 92 ILE A C 1
ATOM 703 O O . ILE A 1 92 ? 6.573 -10.279 8.023 1.00 94.75 92 ILE A O 1
ATOM 707 N N . GLY A 1 93 ? 6.516 -8.185 8.807 1.00 91.44 93 GLY A N 1
ATOM 708 C CA . GLY A 1 93 ? 7.755 -7.720 8.181 1.00 91.44 93 GLY A CA 1
ATOM 709 C C . GLY A 1 93 ? 7.611 -7.226 6.740 1.00 91.44 93 GLY A C 1
ATOM 710 O O . GLY A 1 93 ? 8.588 -6.731 6.183 1.00 91.44 93 GLY A O 1
ATOM 711 N N . VAL A 1 94 ? 6.423 -7.321 6.134 1.00 91.31 94 VAL A N 1
ATOM 712 C CA . VAL A 1 94 ? 6.193 -6.868 4.752 1.00 91.31 94 VAL A CA 1
ATOM 713 C C . VAL A 1 94 ? 6.129 -5.342 4.660 1.00 91.31 94 VAL A C 1
ATOM 715 O O . VAL A 1 94 ? 6.656 -4.762 3.713 1.00 91.31 94 VAL A O 1
ATOM 718 N N . HIS A 1 95 ? 5.548 -4.660 5.650 1.00 92.44 95 HIS A N 1
ATOM 719 C CA . HIS A 1 95 ? 5.357 -3.203 5.619 1.00 92.44 95 HIS A CA 1
ATOM 720 C C . HIS A 1 95 ? 6.584 -2.432 6.129 1.00 92.44 95 HIS A C 1
ATOM 722 O O . HIS A 1 95 ? 6.458 -1.373 6.737 1.00 92.44 95 HIS A O 1
ATOM 728 N N . ILE A 1 96 ? 7.793 -2.946 5.877 1.00 93.25 96 ILE A N 1
ATOM 729 C CA . ILE A 1 96 ? 9.033 -2.460 6.499 1.00 93.25 96 ILE A CA 1
ATOM 730 C C . ILE A 1 96 ? 9.336 -0.982 6.220 1.00 93.25 96 ILE A C 1
ATOM 732 O O . ILE A 1 96 ? 10.003 -0.328 7.015 1.00 93.25 96 ILE A O 1
ATOM 736 N N . MET A 1 97 ? 8.841 -0.452 5.099 1.00 95.50 97 MET A N 1
ATOM 737 C CA . MET A 1 97 ? 9.002 0.957 4.732 1.00 95.50 97 MET A CA 1
ATOM 738 C C . MET A 1 97 ? 8.009 1.889 5.453 1.00 95.50 97 MET A C 1
ATOM 740 O O . MET A 1 97 ? 8.123 3.106 5.329 1.00 95.50 97 MET A O 1
ATOM 744 N N . GLY A 1 98 ? 7.056 1.334 6.206 1.00 95.56 98 GLY A N 1
ATOM 745 C CA . GLY A 1 98 ? 5.967 2.053 6.856 1.00 95.56 98 GLY A CA 1
ATOM 746 C C . GLY A 1 98 ? 4.728 2.220 5.973 1.00 95.56 98 GLY A C 1
ATOM 747 O O . GLY A 1 98 ? 4.755 2.015 4.755 1.00 95.56 98 GLY A O 1
ATOM 748 N N . HIS A 1 99 ? 3.625 2.603 6.617 1.00 96.56 99 HIS A N 1
ATOM 749 C CA . HIS A 1 99 ? 2.367 2.952 5.964 1.00 96.56 99 HIS A CA 1
ATOM 750 C C . HIS A 1 99 ? 2.552 4.156 5.044 1.00 96.56 99 HIS A C 1
ATOM 752 O O . HIS A 1 99 ? 3.234 5.121 5.396 1.00 96.56 99 HIS A O 1
ATOM 758 N N . SER A 1 100 ? 1.934 4.081 3.865 1.00 96.00 100 SER A N 1
ATOM 759 C CA . SER A 1 100 ? 1.983 5.117 2.826 1.00 96.00 100 SER A CA 1
ATOM 760 C C . SER A 1 100 ? 3.401 5.530 2.419 1.00 96.00 100 SER A C 1
ATOM 762 O O . SER A 1 100 ? 3.644 6.684 2.094 1.00 96.00 100 SER A O 1
ATOM 764 N N . HIS A 1 101 ? 4.377 4.618 2.408 1.00 96.94 101 HIS A N 1
ATOM 765 C CA . HIS A 1 101 ? 5.700 4.973 1.896 1.00 96.94 101 HIS A CA 1
ATOM 766 C C . HIS A 1 101 ? 5.625 5.334 0.392 1.00 96.94 101 HIS A C 1
ATOM 768 O O . HIS A 1 101 ? 5.130 4.511 -0.389 1.00 96.94 101 HIS A O 1
ATOM 774 N N . PRO A 1 102 ? 6.162 6.489 -0.066 1.00 96.62 102 PRO A N 1
ATOM 775 C CA . PRO A 1 102 ? 5.946 6.989 -1.431 1.00 96.62 102 PRO A CA 1
ATOM 776 C C . PRO A 1 102 ? 6.327 5.989 -2.530 1.00 96.62 102 PRO A C 1
ATOM 778 O O . PRO A 1 102 ? 5.600 5.803 -3.502 1.00 96.62 102 PRO A O 1
ATOM 781 N N . VAL A 1 103 ? 7.452 5.287 -2.352 1.00 96.19 103 VAL A N 1
ATOM 782 C CA . VAL A 1 103 ? 7.930 4.280 -3.316 1.00 96.19 103 VAL A CA 1
ATOM 783 C C . VAL A 1 103 ? 7.000 3.065 -3.374 1.00 96.19 103 VAL A C 1
ATOM 785 O O . VAL A 1 103 ? 6.753 2.539 -4.457 1.00 96.19 103 VAL A O 1
ATOM 788 N N . ALA A 1 104 ? 6.467 2.631 -2.228 1.00 95.31 104 ALA A N 1
ATOM 789 C CA . ALA A 1 104 ? 5.593 1.463 -2.157 1.00 95.31 104 ALA A CA 1
ATOM 790 C C . ALA A 1 104 ? 4.230 1.761 -2.794 1.00 95.31 104 ALA A C 1
ATOM 792 O O . ALA A 1 104 ? 3.754 0.983 -3.617 1.00 95.31 104 ALA A O 1
ATOM 793 N N . VAL A 1 105 ? 3.649 2.924 -2.481 1.00 96.69 105 VAL A N 1
ATOM 794 C CA . VAL A 1 105 ? 2.390 3.401 -3.074 1.00 96.69 105 VAL A CA 1
ATOM 795 C C . VAL A 1 105 ? 2.523 3.535 -4.589 1.00 96.69 105 VAL A C 1
ATOM 797 O O . VAL A 1 105 ? 1.711 2.988 -5.332 1.00 96.69 105 VAL A O 1
ATOM 800 N N . LYS A 1 106 ? 3.586 4.196 -5.060 1.00 96.75 106 LYS A N 1
ATOM 801 C CA . LYS A 1 106 ? 3.850 4.365 -6.491 1.00 96.75 106 LYS A CA 1
ATOM 802 C C . LYS A 1 106 ? 3.955 3.023 -7.215 1.00 96.75 106 LYS A C 1
ATOM 804 O O . LYS A 1 106 ? 3.296 2.831 -8.235 1.00 96.75 106 LYS A O 1
ATOM 809 N N . GLY A 1 107 ? 4.724 2.084 -6.659 1.00 94.50 107 GLY A N 1
ATOM 810 C CA . GLY A 1 107 ? 4.849 0.732 -7.201 1.00 94.50 107 GLY A CA 1
ATOM 811 C C . GLY A 1 107 ? 3.516 -0.022 -7.231 1.00 94.50 107 GLY A C 1
ATOM 812 O O . GLY A 1 107 ? 3.196 -0.652 -8.236 1.00 94.50 107 GLY A O 1
ATOM 813 N N . ALA A 1 108 ? 2.703 0.096 -6.176 1.00 94.88 108 ALA A N 1
ATOM 814 C CA . ALA A 1 108 ? 1.383 -0.527 -6.109 1.00 94.88 108 ALA A CA 1
ATOM 815 C C . ALA A 1 108 ? 0.417 0.035 -7.166 1.00 94.88 108 ALA A C 1
ATOM 817 O O . ALA A 1 108 ? -0.251 -0.739 -7.845 1.00 94.88 108 ALA A O 1
ATOM 818 N N . ILE A 1 109 ? 0.380 1.359 -7.361 1.00 96.00 109 ILE A N 1
ATOM 819 C CA . ILE A 1 109 ? -0.463 2.000 -8.385 1.00 96.00 109 ILE A CA 1
ATOM 820 C C . ILE A 1 109 ? -0.013 1.586 -9.791 1.00 96.00 109 ILE A C 1
ATOM 822 O O . ILE A 1 109 ? -0.846 1.256 -10.633 1.00 96.00 109 ILE A O 1
ATOM 826 N N . GLN A 1 110 ? 1.298 1.578 -10.052 1.00 93.19 110 GLN A N 1
ATOM 827 C CA . GLN A 1 110 ? 1.830 1.142 -11.345 1.00 93.19 110 GLN A CA 1
ATOM 828 C C . GLN A 1 110 ? 1.512 -0.329 -11.619 1.00 93.19 110 GLN A C 1
ATOM 830 O O . GLN A 1 110 ? 1.067 -0.645 -12.718 1.00 93.19 110 GLN A O 1
ATOM 835 N N . GLY A 1 111 ? 1.676 -1.205 -10.624 1.00 92.56 111 GLY A N 1
ATOM 836 C CA . GLY A 1 111 ? 1.330 -2.621 -10.742 1.00 92.56 111 GLY A CA 1
ATOM 837 C C . GLY A 1 111 ? -0.171 -2.853 -10.932 1.00 92.56 111 GLY A C 1
ATOM 838 O O . GLY A 1 111 ? -0.561 -3.670 -11.757 1.00 92.56 111 GLY A O 1
ATOM 839 N N . ALA A 1 112 ? -1.023 -2.095 -10.237 1.00 93.56 112 ALA A N 1
ATOM 840 C CA . ALA A 1 112 ? -2.477 -2.168 -10.395 1.00 93.56 112 ALA A CA 1
ATOM 841 C C . ALA A 1 112 ? -2.962 -1.683 -11.773 1.00 93.56 112 ALA A C 1
ATOM 843 O O . ALA A 1 112 ? -4.046 -2.061 -12.210 1.00 93.56 112 ALA A O 1
ATOM 844 N N . ALA A 1 113 ? -2.172 -0.849 -12.453 1.00 91.25 113 ALA A N 1
ATOM 845 C CA . ALA A 1 113 ? -2.451 -0.393 -13.811 1.00 91.25 113 ALA A CA 1
ATOM 846 C C . ALA A 1 113 ? -1.997 -1.385 -14.900 1.00 91.25 113 ALA A C 1
ATOM 848 O O . ALA A 1 113 ? -2.277 -1.149 -16.079 1.00 91.25 113 ALA A O 1
ATOM 849 N N . SER A 1 114 ? -1.300 -2.466 -14.533 1.00 89.56 114 SER A N 1
ATOM 850 C CA . SER A 1 114 ? -0.974 -3.557 -15.453 1.00 89.56 114 SER A CA 1
ATOM 851 C C . SER A 1 114 ? -2.230 -4.342 -15.846 1.00 89.56 114 SER A C 1
ATOM 853 O O . SER A 1 114 ? -3.231 -4.370 -15.134 1.00 89.56 114 SER A O 1
ATOM 855 N N . ASP A 1 115 ? -2.183 -4.998 -17.004 1.00 90.31 115 ASP A N 1
ATOM 856 C CA . ASP A 1 115 ? -3.305 -5.757 -17.566 1.00 90.31 115 ASP A CA 1
ATOM 857 C C . ASP A 1 115 ? -3.604 -7.067 -16.817 1.00 90.31 115 ASP A C 1
ATOM 859 O O . ASP A 1 115 ? -4.694 -7.627 -16.952 1.00 90.31 115 ASP A O 1
ATOM 863 N N . ILE A 1 116 ? -2.652 -7.539 -16.009 1.00 90.56 116 ILE A N 1
ATOM 864 C CA . ILE A 1 116 ? -2.741 -8.771 -15.226 1.00 90.56 116 ILE A CA 1
ATOM 865 C C . ILE A 1 116 ? -2.353 -8.541 -13.763 1.00 90.56 116 ILE A C 1
ATOM 867 O O . ILE A 1 116 ? -1.410 -7.818 -13.453 1.00 90.56 116 ILE A O 1
ATOM 871 N N . VAL A 1 117 ? -3.072 -9.210 -12.856 1.00 89.50 117 VAL A N 1
ATOM 872 C CA . VAL A 1 117 ? -2.880 -9.087 -11.396 1.00 89.50 117 VAL A CA 1
ATOM 873 C C . VAL A 1 117 ? -1.789 -10.027 -10.870 1.00 89.50 117 VAL A C 1
ATOM 875 O O . VAL A 1 117 ? -1.107 -9.712 -9.900 1.00 89.50 117 VAL A O 1
ATOM 878 N N . MET A 1 118 ? -1.621 -11.198 -11.491 1.00 91.06 118 MET A N 1
ATOM 879 C CA . MET A 1 118 ? -0.687 -12.238 -11.056 1.00 91.06 118 MET A CA 1
ATOM 880 C C . MET A 1 118 ? 0.162 -12.699 -12.235 1.00 91.06 118 MET A C 1
ATOM 882 O O . MET A 1 118 ? -0.362 -12.935 -13.322 1.00 91.06 118 MET A O 1
ATOM 886 N N . GLN A 1 119 ? 1.464 -12.847 -11.996 1.00 90.75 119 GLN A N 1
ATOM 887 C CA . GLN A 1 119 ? 2.429 -13.316 -12.985 1.00 90.75 119 GLN A CA 1
ATOM 888 C C . GLN A 1 119 ? 3.088 -14.602 -12.505 1.00 90.75 119 GLN A C 1
ATOM 890 O O . GLN A 1 119 ? 3.743 -14.641 -11.463 1.00 90.75 119 GLN A O 1
ATOM 895 N N . GLY A 1 120 ? 2.900 -15.662 -13.286 1.00 89.19 120 GLY A N 1
ATOM 896 C CA . GLY A 1 120 ? 3.613 -16.924 -13.139 1.00 89.19 120 GLY A CA 1
ATOM 897 C C . GLY A 1 120 ? 4.678 -17.089 -14.221 1.00 89.19 120 GLY A C 1
ATOM 898 O O . GLY A 1 120 ? 4.922 -16.204 -15.036 1.00 89.19 120 GLY A O 1
ATOM 899 N N . ASN A 1 121 ? 5.267 -18.277 -14.295 1.00 92.69 121 ASN A N 1
ATOM 900 C CA . ASN A 1 121 ? 6.282 -18.618 -15.295 1.00 92.69 121 ASN A CA 1
ATOM 901 C C . ASN A 1 121 ? 5.754 -18.696 -16.742 1.00 92.69 121 ASN A C 1
ATOM 903 O O . ASN A 1 121 ? 6.553 -18.728 -17.673 1.00 92.69 121 ASN A O 1
ATOM 907 N N . LEU A 1 122 ? 4.435 -18.775 -16.940 1.00 93.88 122 LEU A N 1
ATOM 908 C CA . LEU A 1 122 ? 3.820 -18.922 -18.266 1.00 93.88 122 LEU A CA 1
ATOM 909 C C . LEU A 1 122 ? 3.451 -17.586 -18.920 1.00 93.88 122 LEU A C 1
ATOM 911 O O . LEU A 1 122 ? 3.349 -17.520 -20.142 1.00 93.88 122 LEU A O 1
ATOM 915 N N . GLN A 1 123 ? 3.204 -16.549 -18.118 1.00 92.56 123 GLN A N 1
ATOM 916 C CA . GLN A 1 123 ? 2.700 -15.250 -18.578 1.00 92.56 123 GLN A CA 1
ATOM 917 C C . GLN A 1 123 ? 3.371 -14.088 -17.818 1.00 92.56 123 GLN A C 1
ATOM 919 O O . GLN A 1 123 ? 2.678 -13.33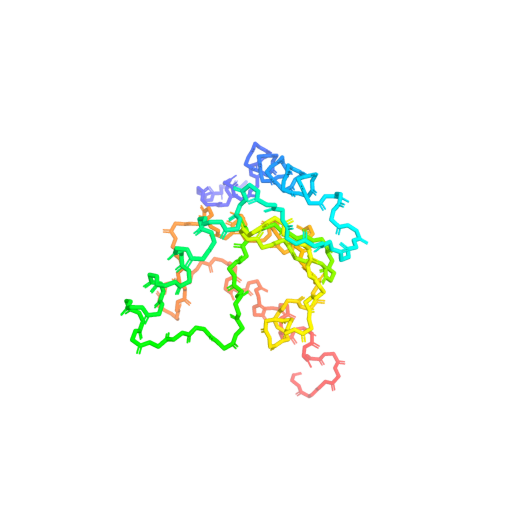1 -17.137 1.00 92.56 123 GLN A O 1
ATOM 924 N N . PRO A 1 124 ? 4.713 -13.964 -17.860 1.00 92.62 124 PRO A N 1
ATOM 925 C CA . PRO A 1 124 ? 5.391 -12.822 -17.268 1.00 92.62 124 PRO A CA 1
ATOM 926 C C . PRO A 1 124 ? 5.332 -11.598 -18.189 1.00 92.62 124 PRO A C 1
ATOM 928 O O . PRO A 1 124 ? 5.467 -11.711 -19.410 1.00 92.62 124 PRO A O 1
ATOM 931 N N . ASN A 1 125 ? 5.224 -10.426 -17.577 1.00 92.94 125 ASN A N 1
ATOM 932 C CA . ASN A 1 125 ? 5.537 -9.153 -18.209 1.00 92.94 125 ASN A CA 1
ATOM 933 C C . ASN A 1 125 ? 7.034 -8.828 -18.016 1.00 92.94 125 ASN A C 1
ATOM 935 O O . ASN A 1 125 ? 7.821 -9.631 -17.508 1.00 92.94 125 ASN A O 1
ATOM 939 N N . GLU A 1 126 ? 7.463 -7.651 -18.465 1.00 91.44 126 GLU A N 1
ATOM 940 C CA . GLU A 1 126 ? 8.879 -7.262 -18.503 1.00 91.44 126 GLU A CA 1
ATOM 941 C C . GLU A 1 126 ? 9.500 -7.081 -17.111 1.00 91.44 126 GLU A C 1
ATOM 943 O O . GLU A 1 126 ? 10.655 -7.456 -16.896 1.00 91.44 126 GLU A O 1
ATOM 948 N N . GLU A 1 127 ? 8.712 -6.617 -16.141 1.00 90.31 127 GLU A N 1
ATOM 949 C CA . GLU A 1 127 ? 9.096 -6.464 -14.736 1.00 90.31 127 GLU A CA 1
ATOM 950 C C . GLU A 1 127 ? 9.581 -7.778 -14.102 1.00 90.31 127 GLU A C 1
ATOM 952 O O . GLU A 1 127 ? 10.402 -7.758 -13.185 1.00 90.31 127 GLU A O 1
ATOM 957 N N . TYR A 1 128 ? 9.150 -8.931 -14.628 1.00 93.31 128 TYR A N 1
ATOM 958 C CA . TYR A 1 128 ? 9.623 -10.245 -14.195 1.00 93.31 128 TYR A CA 1
ATOM 959 C C . TYR A 1 128 ? 11.130 -10.416 -14.433 1.00 93.31 128 TYR A C 1
ATOM 961 O O . TYR A 1 128 ? 11.828 -11.017 -13.615 1.00 93.31 128 TYR A O 1
ATOM 969 N N . LEU A 1 129 ? 11.655 -9.883 -15.541 1.00 93.94 129 LEU A N 1
ATOM 970 C CA . LEU A 1 129 ? 13.092 -9.877 -15.818 1.00 93.94 129 LEU A CA 1
ATOM 971 C C . LEU A 1 129 ? 13.813 -8.803 -14.992 1.00 93.94 129 LEU A C 1
ATOM 973 O O . LEU A 1 129 ? 14.929 -9.034 -14.524 1.00 93.94 129 LEU A O 1
ATOM 977 N N . GLU A 1 130 ? 13.196 -7.634 -14.818 1.00 93.31 130 GLU A N 1
ATOM 978 C CA . GLU A 1 130 ? 13.778 -6.523 -14.056 1.00 93.31 130 GLU A CA 1
ATOM 979 C C . GLU A 1 130 ? 14.013 -6.907 -12.592 1.00 93.31 130 GLU A C 1
ATOM 981 O O . GLU A 1 130 ? 15.127 -6.747 -12.086 1.00 93.31 130 GLU A O 1
ATOM 986 N N . ILE A 1 131 ? 13.008 -7.498 -11.934 1.00 94.06 131 ILE A N 1
ATOM 987 C CA . ILE A 1 131 ? 13.120 -7.938 -10.539 1.00 94.06 131 ILE A CA 1
ATOM 988 C C . ILE A 1 131 ? 14.188 -9.027 -10.384 1.00 94.06 131 ILE A C 1
ATOM 990 O O . ILE A 1 131 ? 14.965 -8.986 -9.434 1.00 94.06 131 ILE A O 1
ATOM 994 N N . GLN A 1 132 ? 14.294 -9.966 -11.333 1.00 94.88 132 GLN A N 1
ATOM 995 C CA . GLN A 1 132 ? 15.317 -11.014 -11.293 1.00 94.88 132 GLN A CA 1
ATOM 996 C C . GLN A 1 132 ? 16.726 -10.434 -11.338 1.00 94.88 132 GLN A C 1
ATOM 998 O O . GLN A 1 132 ? 17.560 -10.827 -10.529 1.00 94.88 132 GLN A O 1
ATOM 1003 N N . LYS A 1 133 ? 16.981 -9.466 -12.228 1.00 96.25 133 LYS A N 1
ATOM 1004 C CA . LYS A 1 133 ? 18.282 -8.783 -12.295 1.00 96.25 133 LYS A CA 1
ATOM 1005 C C . LYS A 1 133 ? 18.608 -8.097 -10.973 1.00 96.25 133 LYS A C 1
ATOM 1007 O O . LYS A 1 133 ? 19.672 -8.335 -10.416 1.00 96.25 133 LYS A O 1
ATOM 1012 N N . VAL A 1 134 ? 17.664 -7.324 -10.430 1.00 96.88 134 VAL A N 1
ATOM 1013 C CA . VAL A 1 134 ? 17.846 -6.628 -9.147 1.00 96.88 134 VAL A CA 1
ATOM 1014 C C . VAL A 1 134 ? 18.156 -7.614 -8.020 1.00 96.88 134 VAL A C 1
ATOM 1016 O O . VAL A 1 134 ? 19.088 -7.393 -7.249 1.00 96.88 134 VAL A O 1
ATOM 1019 N N . LEU A 1 135 ? 17.406 -8.714 -7.925 1.00 95.69 135 LEU A N 1
ATOM 1020 C CA . LEU A 1 135 ? 17.602 -9.720 -6.883 1.00 95.69 135 LEU A CA 1
ATOM 1021 C C . LEU A 1 135 ? 18.936 -10.457 -7.035 1.00 95.69 135 LEU A C 1
ATOM 1023 O O . LEU A 1 135 ? 19.653 -10.597 -6.044 1.00 95.69 135 LEU A O 1
ATOM 1027 N N . SER A 1 136 ? 19.288 -10.891 -8.248 1.00 96.06 136 SER A N 1
ATOM 1028 C CA . SER A 1 136 ? 20.571 -11.541 -8.532 1.00 96.06 136 SER A CA 1
ATOM 1029 C C . SER A 1 136 ? 21.746 -10.620 -8.217 1.00 96.06 136 SER A C 1
ATOM 1031 O O . SER A 1 136 ? 22.674 -11.043 -7.531 1.00 96.06 136 SER A O 1
ATOM 1033 N N . ASP A 1 137 ? 21.676 -9.350 -8.621 1.00 96.00 137 ASP A N 1
ATOM 1034 C CA . ASP A 1 137 ? 22.724 -8.368 -8.347 1.00 96.00 137 ASP A CA 1
ATOM 1035 C C . ASP A 1 137 ? 22.865 -8.103 -6.843 1.00 96.00 137 ASP A C 1
ATOM 1037 O O . ASP A 1 137 ? 23.977 -8.044 -6.320 1.00 96.00 137 ASP A O 1
ATOM 1041 N N . LEU A 1 138 ? 21.752 -7.955 -6.116 1.00 96.50 138 LEU A N 1
ATOM 1042 C CA . LEU A 1 138 ? 21.770 -7.729 -4.668 1.00 96.50 138 LEU A CA 1
ATOM 1043 C C . LEU A 1 138 ? 22.306 -8.942 -3.902 1.00 96.50 138 LEU A C 1
ATOM 1045 O O . LEU A 1 138 ? 23.147 -8.776 -3.017 1.00 96.50 138 LEU A O 1
ATOM 1049 N N . ALA A 1 139 ? 21.847 -10.147 -4.245 1.00 95.88 139 ALA A N 1
ATOM 1050 C CA . ALA A 1 139 ? 22.285 -11.387 -3.612 1.00 95.88 139 ALA A CA 1
ATOM 1051 C C . ALA A 1 139 ? 23.744 -11.728 -3.958 1.00 95.88 139 ALA A C 1
ATOM 1053 O O . ALA A 1 139 ? 24.476 -12.246 -3.112 1.00 95.88 139 ALA A O 1
ATOM 1054 N N . GLY A 1 140 ? 24.190 -11.407 -5.175 1.00 95.88 140 GLY A N 1
ATOM 1055 C CA . GLY A 1 140 ? 25.546 -11.653 -5.667 1.00 95.88 140 GLY A CA 1
ATOM 1056 C C . GLY A 1 140 ? 26.630 -10.840 -4.956 1.00 95.88 140 GLY A C 1
ATOM 1057 O O . GLY A 1 140 ? 27.743 -11.327 -4.796 1.00 95.88 140 GLY A O 1
ATOM 1058 N N . ARG A 1 141 ? 26.314 -9.639 -4.441 1.00 95.25 141 ARG A N 1
ATOM 1059 C CA . ARG A 1 141 ? 27.300 -8.700 -3.849 1.00 95.25 141 ARG A CA 1
ATOM 1060 C C . ARG A 1 141 ? 28.248 -9.315 -2.821 1.00 95.25 141 ARG A C 1
ATOM 1062 O O . ARG A 1 141 ? 29.397 -8.900 -2.747 1.00 95.25 141 ARG A O 1
ATOM 1069 N N . ASN A 1 142 ? 27.759 -10.257 -2.016 1.00 93.62 142 ASN A N 1
ATOM 1070 C CA . ASN A 1 142 ? 28.533 -10.911 -0.957 1.00 93.62 142 ASN A CA 1
ATOM 1071 C C . ASN A 1 142 ? 28.368 -12.439 -0.973 1.00 93.62 142 ASN A C 1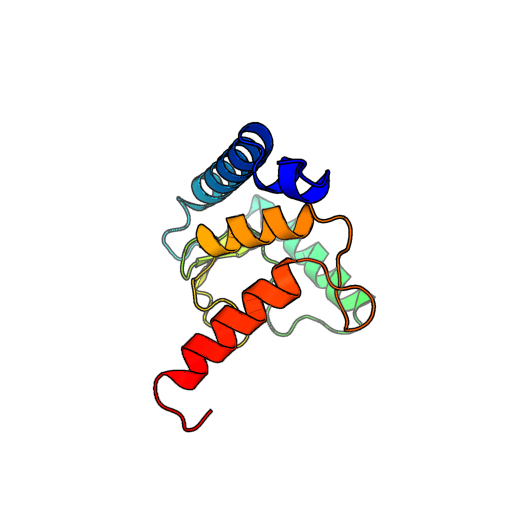
ATOM 1073 O O . ASN A 1 142 ? 28.543 -13.090 0.058 1.00 93.62 142 ASN A O 1
ATOM 1077 N N . SER A 1 143 ? 27.983 -13.018 -2.111 1.00 92.88 143 SER A N 1
ATOM 1078 C CA . SER A 1 143 ? 27.806 -14.465 -2.245 1.00 92.88 143 SER A CA 1
ATOM 1079 C C . SER A 1 143 ? 28.693 -15.036 -3.352 1.00 92.88 143 SER A C 1
ATOM 1081 O O . SER A 1 143 ? 29.480 -14.326 -3.970 1.00 92.88 143 SER A O 1
ATOM 1083 N N . ARG A 1 144 ? 28.629 -16.358 -3.537 1.00 87.44 144 ARG A N 1
ATOM 1084 C CA . ARG A 1 144 ? 29.324 -17.082 -4.615 1.00 87.44 144 ARG A CA 1
ATOM 1085 C C . ARG A 1 144 ? 28.399 -17.369 -5.808 1.00 87.44 144 ARG A C 1
ATOM 1087 O O . ARG A 1 144 ? 28.671 -18.312 -6.549 1.00 87.44 144 ARG A O 1
ATOM 1094 N N . LEU A 1 145 ? 27.275 -16.649 -5.893 1.00 81.62 145 LEU A N 1
ATOM 1095 C CA . LEU A 1 145 ? 26.372 -16.664 -7.045 1.00 81.62 145 LEU A CA 1
ATOM 1096 C C . LEU A 1 145 ? 27.032 -16.009 -8.261 1.00 81.62 145 LEU A C 1
ATOM 1098 O O . LEU A 1 145 ? 27.884 -15.117 -8.054 1.00 81.62 145 LEU A O 1
#

Foldseek 3Di:
DDDDPVRCLVPPPVNLVVLLVVLVVLCVVAVPLPDWFDFDPVQVVVLVVVQVVCCVVVVHGDPDSAAFPLHYDFQWTAGSSRTIDGDPCCVVVPVVCGGSNSVVSSVVVVQVPDPDNDDDPVDDDPVVVVVVVVVCVVVVPPDPD